Protein AF-A0A822YE56-F1 (afdb_monomer_lite)

InterPro domains:
  IPR023375 Acetoacetate decarboxylase domain superfamily [G3DSA:2.40.400.10] (1-82)
  IPR023375 Acetoacetate decarboxylase domain superfamily [SSF160104] (8-76)
  IPR039343 Protein NEOXANTHIN-DEFICIENT 1-like [PTHR35467] (1-87)

Foldseek 3Di:
DDDPPPDDDDDFDDDPKDWDWDKDWDKDWAFQVQLVVVDDPVWAFDDDPRTFIWGWMWTFTCDTSVHTDIDIDTGSHDTDDPPVDDD

Radius of gyration: 19.31 Å; chains: 1; bounding box: 45×32×55 Å

Sequence (87 aa):
MEVPDTKTSSSYVKPPWLFKGSALYQLHLVKAETARAFIPKDFRLVEAFGYTLGGFFLAHYDDSPAGIFDELVVIAGIVWNPPTSCA

Structure (mmCIF, N/CA/C/O backbone):
data_AF-A0A822YE56-F1
#
_entry.id   AF-A0A822YE56-F1
#
loop_
_atom_site.group_PDB
_atom_site.id
_atom_site.type_symbol
_atom_site.label_atom_id
_atom_site.label_alt_id
_atom_site.label_comp_id
_atom_site.label_asym_id
_atom_site.label_entity_id
_atom_site.label_seq_id
_atom_site.pdbx_PDB_ins_code
_atom_site.Cartn_x
_atom_site.Cartn_y
_atom_site.Cartn_z
_atom_site.occupancy
_atom_site.B_iso_or_equiv
_atom_site.auth_seq_id
_atom_site.auth_comp_id
_atom_site.auth_asym_id
_atom_site.auth_atom_id
_atom_site.pdbx_PDB_model_num
ATOM 1 N N . MET A 1 1 ? 28.947 -23.113 -35.471 1.00 38.12 1 MET A N 1
ATOM 2 C CA . MET A 1 1 ? 27.564 -22.637 -35.661 1.00 38.12 1 MET A CA 1
ATOM 3 C C . MET A 1 1 ? 26.857 -22.924 -34.355 1.00 38.12 1 MET A C 1
ATOM 5 O O . MET A 1 1 ? 26.564 -24.078 -34.076 1.00 38.12 1 MET A O 1
ATOM 9 N N . GLU A 1 2 ? 26.789 -21.922 -33.484 1.00 44.12 2 GLU A N 1
ATOM 10 C CA . GLU A 1 2 ? 26.162 -22.059 -32.169 1.00 44.12 2 GLU A CA 1
ATOM 11 C C . GLU A 1 2 ? 24.655 -22.224 -32.371 1.00 44.12 2 GLU A C 1
ATOM 13 O O . GLU A 1 2 ? 24.037 -21.488 -33.141 1.00 44.12 2 GLU A O 1
ATOM 18 N N . VAL A 1 3 ? 24.095 -23.261 -31.753 1.00 52.03 3 VAL A N 1
ATOM 19 C CA . VAL A 1 3 ? 22.663 -23.552 -31.806 1.00 52.03 3 VAL A CA 1
ATOM 20 C C . VAL A 1 3 ? 21.955 -22.438 -31.033 1.00 52.03 3 VAL A C 1
ATOM 22 O O . VAL A 1 3 ? 22.312 -22.211 -29.876 1.00 52.03 3 VAL A O 1
ATOM 25 N N . PRO A 1 4 ? 20.998 -21.713 -31.638 1.00 47.62 4 PRO A N 1
ATOM 26 C CA . PRO A 1 4 ? 20.279 -20.671 -30.930 1.00 47.62 4 PRO A CA 1
ATOM 27 C C . PRO A 1 4 ? 19.490 -21.326 -29.800 1.00 47.62 4 PRO A C 1
ATOM 29 O O . PRO A 1 4 ? 18.716 -22.257 -30.021 1.00 47.62 4 PRO A O 1
ATOM 32 N N . ASP A 1 5 ? 19.732 -20.847 -28.586 1.00 50.22 5 ASP A N 1
ATOM 33 C CA . ASP A 1 5 ? 19.082 -21.313 -27.373 1.00 50.22 5 ASP A CA 1
ATOM 34 C C . ASP A 1 5 ? 17.590 -20.952 -27.452 1.00 50.22 5 ASP A C 1
ATOM 36 O O . ASP A 1 5 ? 17.166 -19.825 -27.177 1.00 50.22 5 ASP A O 1
ATOM 40 N N . THR A 1 6 ? 16.780 -21.892 -27.938 1.00 48.31 6 THR A N 1
ATOM 41 C CA . THR A 1 6 ? 15.318 -21.814 -27.934 1.00 48.31 6 THR A CA 1
ATOM 42 C C . THR A 1 6 ? 14.835 -21.807 -26.486 1.00 48.31 6 THR A C 1
ATOM 44 O O . THR A 1 6 ? 14.516 -22.850 -25.912 1.00 48.31 6 THR A O 1
ATOM 47 N N . LYS A 1 7 ? 14.776 -20.614 -25.880 1.00 52.16 7 LYS A N 1
ATOM 48 C CA . LYS A 1 7 ? 14.160 -20.394 -24.567 1.00 52.16 7 LYS A CA 1
ATOM 49 C C . LYS A 1 7 ? 12.675 -20.721 -24.640 1.00 52.16 7 LYS A C 1
ATOM 51 O O . LYS A 1 7 ? 11.837 -19.886 -24.969 1.00 52.16 7 LYS A O 1
ATOM 56 N N . THR A 1 8 ? 12.364 -21.965 -24.313 1.00 49.66 8 THR A N 1
ATOM 57 C CA . THR A 1 8 ? 11.007 -22.423 -24.052 1.00 49.66 8 THR A CA 1
ATOM 58 C C . THR A 1 8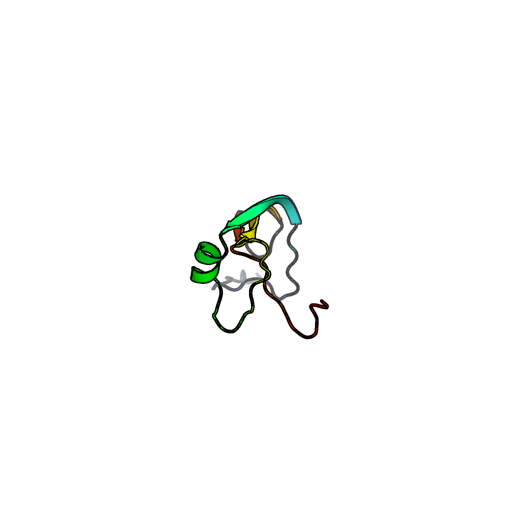 ? 10.686 -22.155 -22.576 1.00 49.66 8 THR A C 1
ATOM 60 O O . THR A 1 8 ? 11.512 -22.407 -21.703 1.00 49.66 8 THR A O 1
ATOM 63 N N . SER A 1 9 ? 9.461 -21.687 -22.319 1.00 51.00 9 SER A N 1
ATOM 64 C CA . SER A 1 9 ? 8.738 -21.625 -21.034 1.00 51.00 9 SER A CA 1
ATOM 65 C C . SER A 1 9 ? 9.129 -20.572 -19.974 1.00 51.00 9 SER A C 1
ATOM 67 O O . SER A 1 9 ? 10.058 -20.731 -19.196 1.00 51.00 9 SER A O 1
ATOM 69 N N . SER A 1 10 ? 8.298 -19.525 -19.894 1.00 60.84 10 SER A N 1
ATOM 70 C CA . SER A 1 10 ? 7.582 -19.088 -18.680 1.00 60.84 10 SER A CA 1
ATOM 71 C C . SER A 1 10 ? 8.320 -19.163 -17.330 1.00 60.84 10 SER A C 1
ATOM 73 O O . SER A 1 10 ? 7.930 -19.929 -16.447 1.00 60.84 10 SER A O 1
ATOM 75 N N . SER A 1 11 ? 9.300 -18.293 -17.093 1.00 70.62 11 SER A N 1
ATOM 76 C CA . SER A 1 11 ? 9.681 -17.946 -15.719 1.00 70.62 11 SER A CA 1
ATOM 77 C C . SER A 1 11 ? 10.208 -16.518 -15.652 1.00 70.62 11 SER A C 1
ATOM 79 O O . SER A 1 11 ? 11.109 -16.166 -16.415 1.00 70.62 11 SER A O 1
ATOM 81 N N . TYR A 1 12 ? 9.669 -15.712 -14.734 1.00 75.88 12 TYR A N 1
ATOM 82 C CA . TYR A 1 12 ? 10.230 -14.406 -14.382 1.00 75.88 12 TYR A CA 1
ATOM 83 C C . TYR A 1 12 ? 11.721 -14.534 -14.024 1.00 75.88 12 TYR A C 1
ATOM 85 O O . TYR A 1 12 ? 12.183 -15.603 -13.610 1.00 75.88 12 TYR A O 1
ATOM 93 N N . VAL A 1 13 ? 12.487 -13.447 -14.171 1.00 82.25 13 VAL A N 1
ATOM 94 C CA . VAL A 1 13 ? 13.893 -13.416 -13.727 1.00 82.25 13 VAL A CA 1
ATOM 95 C C . VAL A 1 13 ? 14.008 -13.773 -12.239 1.00 82.25 13 VAL A C 1
ATOM 97 O O . VAL A 1 13 ? 13.042 -13.663 -11.489 1.00 82.25 13 VAL A O 1
ATOM 100 N N . LYS A 1 14 ? 15.175 -14.227 -11.773 1.00 87.12 14 LYS A N 1
ATOM 101 C CA . LYS A 1 14 ? 15.369 -14.527 -10.343 1.00 87.12 14 LYS A CA 1
ATOM 102 C C . LYS A 1 14 ? 15.395 -13.228 -9.513 1.00 87.12 14 LYS A C 1
ATOM 104 O O . LYS A 1 14 ? 15.900 -12.225 -10.013 1.00 87.12 14 LYS A O 1
ATOM 109 N N . PRO A 1 15 ? 14.873 -13.229 -8.271 1.00 90.44 15 PRO A N 1
ATOM 110 C CA . PRO A 1 15 ? 14.935 -12.065 -7.388 1.00 90.44 15 PRO A CA 1
ATOM 111 C C . PRO A 1 15 ? 16.387 -11.722 -6.986 1.00 90.44 15 PRO A C 1
ATOM 113 O O . PRO A 1 15 ? 17.246 -12.609 -7.020 1.00 90.44 15 PRO A O 1
ATOM 116 N N . PRO A 1 16 ? 16.672 -10.473 -6.562 1.00 92.25 16 PRO A N 1
ATOM 117 C CA . PRO A 1 16 ? 15.723 -9.382 -6.324 1.00 92.25 16 PRO A CA 1
ATOM 118 C C . PRO A 1 16 ? 15.188 -8.763 -7.618 1.00 92.25 16 PRO A C 1
ATOM 120 O O . PRO A 1 16 ? 15.919 -8.540 -8.579 1.00 92.25 16 PRO A O 1
ATOM 123 N N . TRP A 1 17 ? 13.888 -8.484 -7.625 1.00 92.81 17 TRP A N 1
ATOM 124 C CA . TRP A 1 17 ? 13.216 -7.819 -8.733 1.00 92.81 17 TRP A CA 1
ATOM 125 C C . TRP A 1 17 ? 13.323 -6.312 -8.584 1.00 92.81 17 TRP A C 1
ATOM 127 O O . TRP A 1 17 ? 12.981 -5.764 -7.538 1.00 92.81 17 TRP A O 1
ATOM 137 N N . LEU A 1 18 ? 13.796 -5.654 -9.639 1.00 93.38 18 LEU A N 1
ATOM 138 C CA . LEU A 1 18 ? 13.874 -4.206 -9.703 1.00 93.38 18 LEU A CA 1
ATOM 139 C C . LEU A 1 18 ? 12.779 -3.694 -10.631 1.00 93.38 18 LEU A C 1
ATOM 141 O O . LEU A 1 18 ? 12.705 -4.109 -11.782 1.00 93.38 18 LEU A O 1
ATOM 145 N N . PHE A 1 19 ? 11.962 -2.786 -10.115 1.00 95.56 19 PHE A N 1
ATOM 146 C CA . PHE A 1 19 ? 10.944 -2.075 -10.872 1.00 95.56 19 PHE A CA 1
ATOM 147 C C . PHE A 1 19 ? 11.343 -0.600 -10.926 1.00 95.56 19 PHE A C 1
ATOM 149 O O . PHE A 1 19 ? 11.719 -0.033 -9.896 1.00 95.56 19 PHE A O 1
ATOM 156 N N . LYS A 1 20 ? 11.278 0.019 -12.105 1.00 97.31 20 LYS A N 1
ATOM 157 C CA . LYS A 1 20 ? 11.475 1.464 -12.287 1.00 97.31 20 LYS A CA 1
ATOM 158 C C . LYS A 1 20 ? 10.266 2.057 -12.986 1.00 97.31 20 LYS A C 1
ATOM 160 O O . LYS A 1 20 ? 9.557 1.350 -13.699 1.00 97.31 20 LYS A O 1
ATOM 165 N N . GLY A 1 21 ? 10.011 3.329 -12.706 1.00 97.06 21 GLY A N 1
ATOM 166 C CA . GLY A 1 21 ? 8.868 4.031 -13.254 1.00 97.06 21 GLY A CA 1
ATOM 167 C C . GLY A 1 21 ? 8.440 5.212 -12.398 1.00 97.06 21 GLY A C 1
ATOM 168 O O . GLY A 1 21 ? 9.218 5.762 -11.614 1.00 97.06 21 GLY A O 1
ATOM 169 N N . SER A 1 22 ? 7.170 5.578 -12.536 1.00 98.00 22 SER A N 1
ATOM 170 C CA . SER A 1 22 ? 6.522 6.636 -11.758 1.00 98.00 22 SER A CA 1
ATOM 171 C C . SER A 1 22 ? 5.271 6.100 -11.074 1.00 98.00 22 SER A C 1
ATOM 173 O O . SER A 1 22 ? 4.645 5.164 -11.568 1.00 98.00 22 SER A O 1
ATOM 175 N N . ALA A 1 23 ? 4.912 6.679 -9.927 1.00 97.38 23 ALA A N 1
ATOM 176 C CA . ALA A 1 23 ? 3.733 6.262 -9.184 1.00 97.38 23 ALA A CA 1
ATOM 177 C C . ALA A 1 23 ? 2.991 7.439 -8.550 1.00 97.38 23 ALA A C 1
ATOM 179 O O . ALA A 1 23 ? 3.595 8.431 -8.136 1.00 97.38 23 ALA A O 1
ATOM 180 N N . LEU A 1 24 ? 1.676 7.281 -8.433 1.00 97.88 24 LEU A N 1
ATOM 181 C CA . LEU A 1 24 ? 0.766 8.168 -7.728 1.00 97.88 24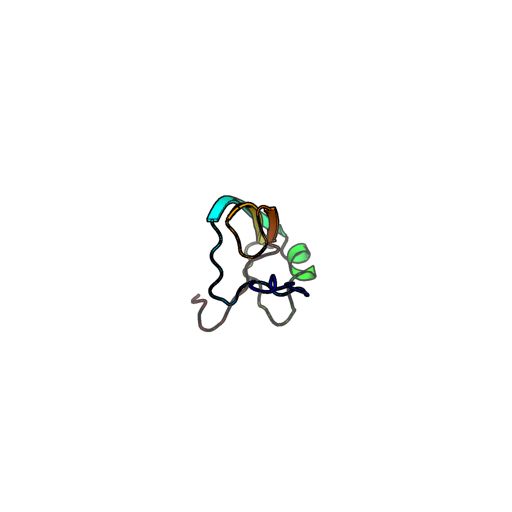 LEU A CA 1
ATOM 182 C C . LEU A 1 24 ? 0.061 7.384 -6.619 1.00 97.88 24 LEU A C 1
ATOM 184 O O . LEU A 1 24 ? -0.660 6.420 -6.878 1.00 97.88 24 LEU A O 1
ATOM 188 N N . TYR A 1 25 ? 0.234 7.849 -5.385 1.00 96.88 25 TYR A N 1
ATOM 189 C CA . TYR A 1 25 ? -0.567 7.410 -4.249 1.00 96.88 25 TYR A CA 1
ATOM 190 C C . TYR A 1 25 ? -1.713 8.388 -4.033 1.00 96.88 25 TYR A C 1
ATOM 192 O O . TYR A 1 25 ? -1.489 9.588 -3.862 1.00 96.88 25 TYR A O 1
ATOM 200 N N . GLN A 1 26 ? -2.935 7.870 -3.973 1.00 97.44 26 GLN A N 1
ATOM 201 C CA . GLN A 1 26 ? -4.094 8.639 -3.548 1.00 97.44 26 GLN A CA 1
ATOM 202 C C . GLN A 1 26 ? -4.749 7.940 -2.364 1.00 97.44 26 GLN A C 1
ATOM 204 O O . GLN A 1 26 ? -5.355 6.883 -2.510 1.00 97.44 26 GLN A O 1
ATOM 209 N N . LEU A 1 27 ? -4.613 8.545 -1.185 1.00 96.94 27 LEU A N 1
ATOM 210 C CA . LEU A 1 27 ? -5.138 8.002 0.062 1.00 96.94 27 LEU A CA 1
ATOM 211 C C . LEU A 1 27 ? -6.595 8.418 0.275 1.00 96.94 27 LEU A C 1
ATOM 213 O O . LEU A 1 27 ? -6.950 9.578 0.056 1.00 96.94 27 LEU A O 1
ATOM 217 N N . HIS A 1 28 ? -7.422 7.490 0.756 1.00 96.56 28 HIS A N 1
ATOM 218 C CA . HIS A 1 28 ? -8.843 7.709 1.034 1.00 96.56 28 HIS A CA 1
ATOM 219 C C . HIS A 1 28 ? -9.238 7.172 2.404 1.00 96.56 28 HIS A C 1
ATOM 221 O O . HIS A 1 28 ? -8.723 6.154 2.863 1.00 96.56 28 HIS A O 1
ATOM 227 N N . LEU A 1 29 ? -10.222 7.824 3.024 1.00 98.00 29 LEU A N 1
ATOM 228 C CA . LEU A 1 29 ? -10.953 7.221 4.131 1.00 98.00 29 LEU A CA 1
ATOM 229 C C . LEU A 1 29 ? -11.957 6.218 3.567 1.00 98.00 29 LEU A C 1
ATOM 231 O O . LEU A 1 29 ? -12.887 6.583 2.849 1.00 98.00 29 LEU A O 1
ATOM 235 N N . VAL A 1 30 ? -11.766 4.950 3.910 1.00 97.88 30 VAL A N 1
ATOM 236 C CA . VAL A 1 30 ? -12.642 3.844 3.522 1.00 97.88 30 VAL A CA 1
ATOM 237 C C . VAL A 1 30 ? -13.444 3.431 4.744 1.00 97.88 30 VAL A C 1
ATOM 239 O O . VAL A 1 30 ? -12.885 3.284 5.829 1.00 97.88 30 VAL A O 1
ATOM 242 N N . LYS A 1 31 ? -14.757 3.242 4.597 1.00 98.19 31 LYS A N 1
ATOM 243 C CA . LYS A 1 31 ? -15.589 2.756 5.703 1.00 98.19 31 LYS A CA 1
ATOM 244 C C . LYS A 1 31 ? -15.066 1.407 6.193 1.00 98.19 31 LYS A C 1
ATOM 246 O O . LYS A 1 31 ? -14.850 0.497 5.390 1.00 98.19 31 LYS A O 1
ATOM 251 N N . ALA A 1 32 ? -14.901 1.266 7.502 1.00 97.81 32 ALA A N 1
ATOM 252 C CA . ALA A 1 32 ? -14.348 0.067 8.121 1.00 97.81 32 ALA A CA 1
ATOM 253 C C . ALA A 1 32 ? -15.163 -1.187 7.771 1.00 97.81 32 ALA A C 1
ATOM 255 O O . ALA A 1 32 ? -14.586 -2.215 7.422 1.00 97.81 32 ALA A O 1
ATOM 256 N N . GLU A 1 33 ? -16.496 -1.075 7.767 1.00 97.19 33 GLU A N 1
ATOM 257 C CA . GLU A 1 33 ? -17.415 -2.147 7.356 1.00 97.19 33 GLU A CA 1
ATOM 258 C C . GLU A 1 33 ? -17.140 -2.642 5.927 1.00 97.19 33 GLU A C 1
ATOM 260 O O . GLU A 1 33 ? -17.125 -3.846 5.676 1.00 97.19 33 GLU A O 1
ATOM 265 N N . THR A 1 34 ? -16.844 -1.726 5.001 1.00 97.56 34 THR A N 1
ATOM 266 C CA . THR A 1 34 ? -16.5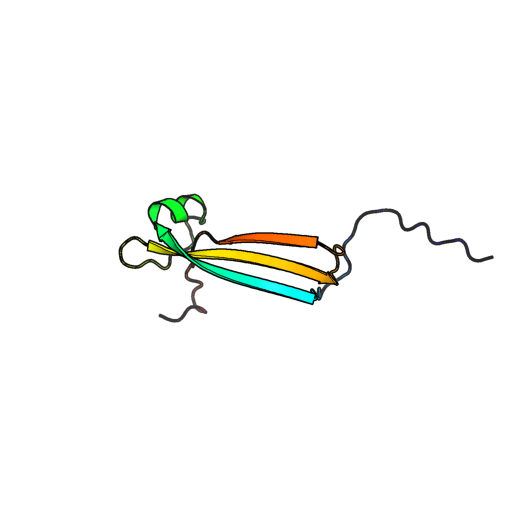40 -2.047 3.604 1.00 97.56 34 THR A CA 1
ATOM 267 C C . THR A 1 34 ? -15.156 -2.673 3.487 1.00 97.56 34 THR A C 1
ATOM 269 O O . THR A 1 34 ? -15.005 -3.722 2.866 1.00 97.56 34 THR A O 1
ATOM 272 N N . ALA A 1 35 ? -14.149 -2.077 4.133 1.00 97.69 35 ALA A N 1
ATOM 273 C CA . ALA A 1 35 ? -12.783 -2.598 4.142 1.00 97.69 35 ALA A CA 1
ATOM 274 C C . ALA A 1 35 ? -12.708 -4.019 4.729 1.00 97.69 35 ALA A C 1
ATOM 276 O O . ALA A 1 35 ? -11.914 -4.847 4.283 1.00 97.69 35 ALA A O 1
ATOM 277 N N . ARG A 1 36 ? -13.557 -4.330 5.717 1.00 96.50 36 ARG A N 1
ATOM 278 C CA . ARG A 1 36 ? -13.572 -5.623 6.412 1.00 96.50 36 ARG A CA 1
ATOM 279 C C . ARG A 1 36 ? -13.949 -6.806 5.533 1.00 96.50 36 ARG A C 1
ATOM 281 O O . ARG A 1 36 ? -13.504 -7.910 5.824 1.00 96.50 36 ARG A O 1
ATOM 288 N N . ALA A 1 37 ? -14.696 -6.586 4.454 1.00 96.75 37 ALA A N 1
ATOM 289 C CA . ALA A 1 37 ? -15.021 -7.642 3.501 1.00 96.75 37 ALA A CA 1
ATOM 290 C C . ALA A 1 37 ? -13.787 -8.169 2.740 1.00 96.75 37 ALA A C 1
ATOM 292 O O . ALA A 1 37 ? -13.801 -9.308 2.281 1.00 96.75 37 ALA A O 1
ATOM 293 N N . PHE A 1 38 ? -12.721 -7.366 2.631 1.00 96.56 38 PHE A N 1
ATOM 294 C CA . PHE A 1 38 ? -11.523 -7.681 1.841 1.00 96.56 38 PHE A CA 1
ATOM 295 C C . PHE A 1 38 ? -10.296 -8.040 2.689 1.00 96.56 38 PHE A C 1
ATOM 297 O O . PHE A 1 38 ? -9.268 -8.435 2.145 1.00 96.56 38 PHE A O 1
ATOM 304 N N . ILE A 1 39 ? -10.380 -7.896 4.014 1.00 95.81 39 ILE A N 1
ATOM 305 C CA . ILE A 1 39 ? -9.254 -8.118 4.926 1.00 95.81 39 ILE A CA 1
ATOM 306 C C . ILE A 1 39 ? -9.452 -9.446 5.672 1.00 95.81 39 ILE A C 1
ATOM 308 O O . ILE A 1 39 ? -10.504 -9.628 6.293 1.00 95.81 39 ILE A O 1
ATOM 312 N N . PRO A 1 40 ? -8.461 -10.366 5.664 1.00 95.12 40 PRO A N 1
ATOM 313 C CA . PRO A 1 40 ? -8.553 -11.614 6.416 1.00 95.12 40 PRO A CA 1
ATOM 314 C C . PRO A 1 40 ? -8.830 -11.368 7.903 1.00 95.12 40 PRO A C 1
ATOM 316 O O . PRO A 1 40 ? -8.311 -10.425 8.500 1.00 95.12 40 PRO A O 1
ATOM 319 N N . LYS A 1 41 ? -9.649 -12.235 8.508 1.00 92.94 41 LYS A N 1
ATOM 320 C CA . LYS A 1 41 ? -10.182 -12.038 9.868 1.00 92.94 41 LYS A CA 1
ATOM 321 C C . LYS A 1 41 ? -9.105 -11.992 10.953 1.00 92.94 41 LYS A C 1
ATOM 323 O O . LYS A 1 41 ? -9.313 -11.330 11.964 1.00 92.94 41 LYS A O 1
ATOM 328 N N . ASP A 1 42 ? -7.970 -12.640 10.716 1.00 93.25 42 ASP A N 1
ATOM 329 C CA . ASP A 1 42 ? -6.848 -12.685 11.657 1.00 93.25 42 ASP A CA 1
ATOM 330 C C . ASP A 1 42 ? -6.082 -11.352 11.728 1.00 93.25 42 ASP A C 1
ATOM 332 O O . ASP A 1 42 ? -5.334 -11.110 12.674 1.00 93.25 42 ASP A O 1
ATOM 336 N N . PHE A 1 43 ? -6.294 -10.446 10.763 1.00 94.44 43 PHE A N 1
ATOM 337 C CA . PHE A 1 43 ? -5.684 -9.122 10.764 1.00 94.44 43 PHE A CA 1
ATOM 338 C C . PHE A 1 43 ? -6.593 -8.076 11.406 1.00 94.44 43 PHE A C 1
ATOM 340 O O . PHE A 1 43 ? -7.672 -7.732 10.903 1.00 94.44 43 PHE A O 1
ATOM 347 N N . ARG A 1 44 ? -6.103 -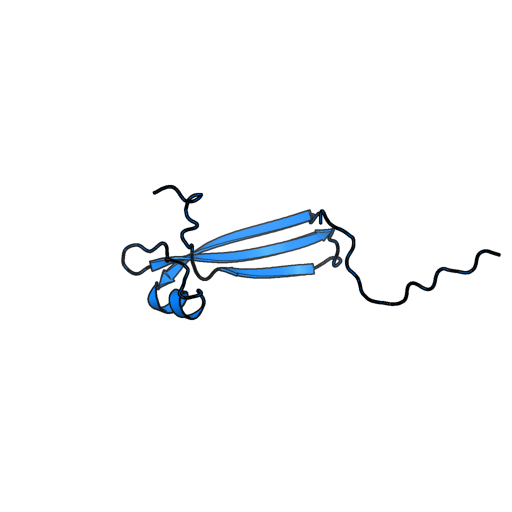7.478 12.493 1.00 94.88 44 ARG A N 1
ATOM 348 C CA . ARG A 1 44 ? -6.760 -6.346 13.149 1.00 94.88 44 ARG A CA 1
ATOM 349 C C . ARG A 1 44 ? -6.692 -5.104 12.253 1.00 94.88 44 ARG A C 1
ATOM 351 O O . ARG A 1 44 ? -5.600 -4.673 11.888 1.00 94.88 44 ARG A O 1
ATOM 358 N N . LEU A 1 45 ? -7.845 -4.505 11.940 1.00 96.25 45 LEU A N 1
ATOM 359 C CA . LEU A 1 45 ? -7.914 -3.236 11.203 1.00 96.25 45 LEU A CA 1
ATOM 360 C C . LEU A 1 45 ? -7.373 -2.082 12.045 1.00 96.25 45 LEU A C 1
ATOM 362 O O . LEU A 1 45 ? -7.667 -1.990 13.239 1.00 96.25 45 LEU A O 1
ATOM 366 N N . VAL A 1 46 ? -6.639 -1.175 11.409 1.00 96.00 46 VAL A N 1
ATOM 367 C CA . VAL A 1 46 ? -6.423 0.172 11.936 1.00 96.00 46 VAL A CA 1
ATOM 368 C C . VAL A 1 46 ? -7.630 1.009 11.532 1.00 96.00 46 VAL A C 1
ATOM 370 O O . VAL A 1 46 ? -7.798 1.325 10.355 1.00 96.00 46 VAL A O 1
ATOM 373 N N . GLU A 1 47 ? -8.485 1.348 12.488 1.00 95.69 47 GLU A N 1
ATOM 374 C CA . GLU A 1 47 ? -9.687 2.145 12.247 1.00 95.69 47 GLU A CA 1
ATOM 375 C C . GLU A 1 47 ? -9.844 3.270 13.274 1.00 95.69 47 GLU A C 1
ATOM 377 O O . GLU A 1 47 ? -9.461 3.133 14.435 1.00 95.69 47 GLU A O 1
ATOM 382 N N . ALA A 1 48 ? -10.428 4.382 12.834 1.00 96.25 48 ALA A N 1
ATOM 383 C CA . ALA A 1 48 ? -10.837 5.506 13.661 1.00 96.25 48 ALA A CA 1
ATOM 384 C C . ALA A 1 48 ? -12.173 6.047 13.138 1.00 96.25 48 ALA A C 1
ATOM 386 O O . ALA A 1 48 ? -12.358 6.209 11.932 1.00 96.25 48 ALA A O 1
ATOM 387 N N . PHE A 1 49 ? -13.119 6.312 14.042 1.00 97.00 49 PHE A N 1
ATOM 388 C CA . PHE A 1 49 ? -14.449 6.849 13.709 1.00 97.00 49 PHE A CA 1
ATOM 389 C C . PHE A 1 49 ? -15.224 6.040 12.646 1.00 97.00 49 PHE A C 1
ATOM 391 O O . PHE A 1 49 ? -16.000 6.603 11.879 1.00 97.00 49 PHE A O 1
ATOM 398 N N . GLY A 1 50 ? -15.015 4.720 12.586 1.00 97.38 50 GLY A N 1
ATOM 399 C CA . GLY A 1 50 ? -15.659 3.843 11.600 1.00 97.38 50 GLY A CA 1
ATOM 400 C C . GLY A 1 50 ? -15.024 3.871 10.205 1.00 97.38 50 GLY A C 1
ATOM 401 O O . GLY A 1 50 ? -15.611 3.338 9.264 1.00 97.38 50 GLY A O 1
ATOM 402 N N . TYR A 1 51 ? -13.835 4.458 10.059 1.00 98.19 51 TYR A N 1
ATOM 403 C CA . TYR A 1 51 ? -13.063 4.481 8.818 1.00 98.19 51 TYR A CA 1
ATOM 404 C C . TYR A 1 51 ? -11.658 3.924 9.029 1.00 98.19 51 TYR A C 1
ATOM 406 O O . TYR A 1 51 ? -11.093 4.007 10.114 1.00 98.19 51 TYR A O 1
ATOM 414 N N . THR A 1 52 ? -11.073 3.397 7.963 1.00 97.94 52 THR A N 1
ATOM 415 C CA . THR A 1 52 ? -9.652 3.065 7.853 1.00 97.94 52 THR A CA 1
ATOM 416 C C . THR A 1 52 ? -9.025 3.875 6.721 1.00 97.94 52 THR A C 1
ATOM 418 O O . THR A 1 52 ? -9.731 4.443 5.884 1.00 97.94 52 THR A O 1
ATOM 421 N N . LEU A 1 53 ? -7.696 3.938 6.691 1.00 97.62 53 LEU A N 1
ATOM 422 C CA . LEU A 1 53 ? -6.958 4.533 5.585 1.00 97.62 53 LEU A C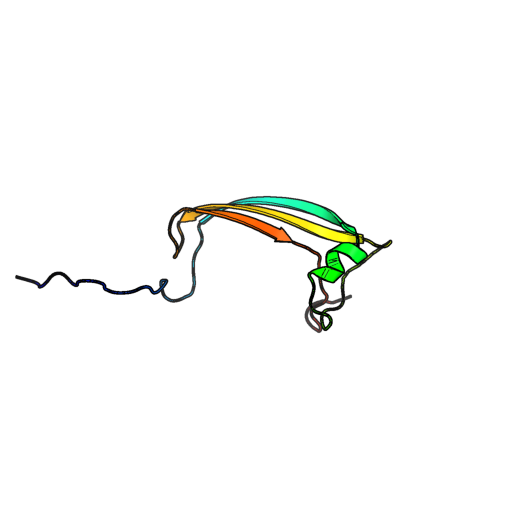A 1
ATOM 423 C C . LEU A 1 53 ? -6.739 3.473 4.500 1.00 97.62 53 LEU A C 1
ATOM 425 O O . LEU A 1 53 ? -6.094 2.459 4.747 1.00 97.62 53 LEU A O 1
ATOM 429 N N . GLY A 1 54 ? -7.283 3.709 3.313 1.00 97.25 54 GLY A N 1
ATOM 430 C CA . GLY A 1 54 ? -7.064 2.908 2.110 1.00 97.25 54 GLY A CA 1
ATOM 431 C C . GLY A 1 54 ? -6.708 3.813 0.933 1.00 97.25 54 GLY A C 1
ATOM 432 O O . GLY A 1 54 ? -6.168 4.904 1.130 1.00 97.25 54 GLY A O 1
ATOM 433 N N . GLY A 1 55 ? -7.042 3.393 -0.286 1.00 96.94 55 GLY A N 1
ATOM 434 C CA . GLY A 1 55 ? -6.928 4.238 -1.476 1.00 96.94 55 GLY A CA 1
ATOM 435 C C . GLY A 1 55 ? -6.454 3.495 -2.717 1.00 96.94 55 GLY A C 1
ATOM 436 O O . GLY A 1 55 ? -6.675 2.292 -2.859 1.00 96.94 55 GLY A O 1
ATOM 437 N N . PHE A 1 56 ? -5.790 4.227 -3.607 1.00 97.19 56 PHE A N 1
ATOM 438 C CA . PHE A 1 56 ? -5.240 3.705 -4.853 1.00 97.19 56 PHE A CA 1
ATOM 439 C C . PHE A 1 56 ? -3.734 3.944 -4.937 1.00 97.19 56 PHE A C 1
ATOM 441 O O . PHE A 1 56 ? -3.230 4.996 -4.534 1.00 97.19 56 PHE A O 1
ATOM 448 N N . PHE A 1 57 ? -3.041 2.974 -5.517 1.00 97.31 57 PHE A N 1
ATOM 449 C CA . PHE A 1 57 ? -1.686 3.115 -6.026 1.00 97.31 57 PHE A CA 1
ATOM 450 C C . PHE A 1 57 ? -1.733 2.884 -7.533 1.00 97.31 57 PHE A C 1
ATOM 452 O O . PHE A 1 57 ? -2.148 1.821 -7.992 1.00 97.31 57 PHE A O 1
ATOM 459 N N . LEU A 1 58 ? -1.376 3.919 -8.284 1.00 97.88 58 LEU A N 1
ATOM 460 C CA . LEU A 1 58 ? -1.269 3.892 -9.735 1.00 97.88 58 LEU A CA 1
ATOM 461 C C . LEU A 1 58 ? 0.206 3.971 -10.092 1.00 97.88 58 LEU A C 1
ATOM 463 O O . LEU A 1 58 ? 0.866 4.921 -9.673 1.00 97.88 58 LEU A O 1
ATOM 467 N N . ALA A 1 59 ? 0.713 3.021 -10.864 1.00 97.88 59 ALA A N 1
ATOM 468 C CA . ALA A 1 59 ? 2.095 3.029 -11.316 1.00 97.88 59 ALA A CA 1
ATOM 469 C C . ALA A 1 59 ? 2.190 2.813 -12.821 1.00 97.88 59 ALA A C 1
ATOM 471 O O . ALA A 1 59 ? 1.442 2.030 -13.395 1.00 97.88 59 ALA A O 1
ATOM 472 N N . HIS A 1 60 ? 3.142 3.504 -13.433 1.00 98.19 60 HIS A N 1
ATOM 473 C CA . HIS A 1 60 ? 3.618 3.221 -14.778 1.00 98.19 60 HIS A CA 1
ATOM 474 C C . HIS A 1 60 ? 5.051 2.718 -14.656 1.00 98.19 60 HIS A C 1
ATOM 476 O O . HIS A 1 60 ? 5.921 3.488 -14.234 1.00 98.19 60 HIS A O 1
ATOM 482 N N . TYR A 1 61 ? 5.291 1.453 -15.001 1.00 97.94 61 TYR A N 1
ATOM 483 C CA . TYR A 1 61 ? 6.617 0.843 -14.980 1.00 97.94 61 TYR A CA 1
ATOM 484 C C . TYR A 1 61 ? 7.235 0.838 -16.374 1.00 97.94 61 TYR A C 1
ATOM 486 O O . TYR A 1 61 ? 6.718 0.181 -17.276 1.00 97.94 61 TYR A O 1
ATOM 494 N N . ASP A 1 62 ? 8.371 1.516 -16.531 1.00 97.06 62 ASP A N 1
ATOM 495 C CA . ASP A 1 62 ? 9.158 1.553 -17.768 1.00 97.06 62 ASP A CA 1
ATOM 496 C C . ASP A 1 62 ? 10.258 0.472 -17.815 1.00 97.06 62 ASP A C 1
ATOM 498 O O . ASP A 1 62 ? 10.807 0.191 -18.881 1.00 97.06 62 ASP A O 1
ATOM 502 N N . ASP A 1 63 ? 10.548 -0.179 -16.682 1.00 94.69 63 ASP A N 1
ATOM 503 C CA . ASP A 1 63 ? 11.472 -1.315 -16.572 1.00 94.69 63 ASP A CA 1
ATOM 504 C C . ASP A 1 63 ? 11.030 -2.267 -15.446 1.00 94.69 63 ASP A C 1
ATOM 506 O O . ASP A 1 63 ? 10.876 -1.853 -14.291 1.00 94.69 63 ASP A O 1
ATOM 510 N N . SER A 1 64 ? 10.821 -3.550 -15.770 1.00 93.56 64 SER A N 1
ATOM 511 C CA . SER A 1 64 ? 10.501 -4.591 -14.788 1.00 93.56 64 SER A CA 1
ATOM 512 C C . SER A 1 64 ? 10.781 -6.022 -15.293 1.00 93.56 64 SER A C 1
ATOM 514 O O . SER A 1 64 ? 10.809 -6.266 -16.503 1.00 93.56 64 SER A O 1
ATOM 516 N N . PRO A 1 65 ? 10.870 -7.020 -14.388 1.00 90.88 65 PRO A N 1
ATOM 517 C CA . PRO A 1 65 ? 10.883 -8.453 -14.715 1.00 90.88 65 PRO A CA 1
ATOM 518 C C . PRO A 1 65 ? 9.741 -8.959 -15.601 1.00 90.88 65 PRO A C 1
ATOM 520 O O . PRO A 1 65 ? 9.873 -10.025 -16.201 1.00 90.88 65 PRO A O 1
ATOM 523 N N . ALA A 1 66 ? 8.614 -8.246 -15.622 1.00 89.44 66 ALA A N 1
ATOM 524 C CA . ALA A 1 66 ? 7.409 -8.591 -16.368 1.00 89.44 66 ALA A CA 1
ATOM 525 C C . ALA A 1 66 ? 7.248 -7.764 -17.659 1.00 89.44 66 ALA A C 1
ATOM 527 O O . ALA A 1 66 ? 6.251 -7.923 -18.358 1.00 89.44 66 ALA A O 1
ATOM 528 N N . GLY A 1 67 ? 8.222 -6.907 -17.991 1.00 91.12 67 GLY A N 1
ATOM 529 C CA . GLY A 1 67 ? 8.129 -5.937 -19.084 1.00 91.12 67 GLY A CA 1
ATOM 530 C C . GLY A 1 67 ? 7.559 -4.586 -18.640 1.00 91.12 67 GLY A C 1
ATOM 531 O O . GLY A 1 67 ? 7.491 -4.292 -17.449 1.00 91.12 67 GLY A O 1
ATOM 532 N N . ILE A 1 68 ? 7.181 -3.753 -19.608 1.00 95.94 68 ILE A N 1
ATOM 533 C CA . ILE A 1 68 ? 6.563 -2.437 -19.381 1.00 95.94 68 ILE A CA 1
ATOM 534 C C . ILE A 1 68 ? 5.067 -2.638 -19.154 1.00 95.94 68 ILE A C 1
ATOM 536 O O . ILE A 1 68 ? 4.418 -3.307 -19.961 1.00 95.94 68 ILE A O 1
ATOM 540 N N . PHE A 1 69 ? 4.519 -2.069 -18.082 1.00 96.88 69 PHE A N 1
ATOM 541 C CA . PHE A 1 69 ? 3.089 -2.156 -17.792 1.00 96.88 69 PHE A CA 1
ATOM 542 C C . PHE A 1 69 ? 2.613 -1.048 -16.848 1.00 96.88 69 PHE A C 1
ATOM 544 O O . PHE A 1 69 ? 3.400 -0.457 -16.107 1.00 96.88 69 PHE A O 1
ATOM 551 N N . ASP A 1 70 ? 1.302 -0.815 -16.867 1.00 97.81 70 ASP A N 1
ATOM 552 C CA . ASP A 1 70 ? 0.607 0.024 -15.895 1.00 97.81 70 ASP A CA 1
ATOM 553 C C . ASP A 1 70 ? -0.021 -0.853 -14.802 1.00 97.81 70 ASP A C 1
ATOM 555 O O . ASP A 1 70 ? -0.629 -1.887 -15.092 1.00 97.81 70 ASP A O 1
ATOM 559 N N . GLU A 1 71 ? 0.101 -0.435 -13.545 1.00 97.69 71 GLU A N 1
ATOM 560 C CA . GLU A 1 71 ? -0.465 -1.116 -12.382 1.00 97.69 71 GLU A CA 1
ATOM 561 C C . GLU A 1 71 ? -1.487 -0.224 -11.671 1.00 97.69 71 GLU A C 1
ATOM 563 O O . GLU A 1 71 ? -1.228 0.946 -11.385 1.00 97.69 71 GLU A O 1
ATOM 568 N N . LEU A 1 72 ? -2.643 -0.803 -11.336 1.00 97.81 72 LEU A N 1
ATOM 569 C CA . LEU A 1 72 ? -3.602 -0.234 -10.393 1.00 97.81 72 LEU A CA 1
ATOM 570 C C . LEU A 1 72 ? -3.762 -1.196 -9.216 1.00 97.81 72 LEU A C 1
ATOM 572 O O . LEU A 1 72 ? -4.288 -2.297 -9.372 1.00 97.81 72 LEU A O 1
ATOM 576 N N . VAL A 1 73 ? -3.389 -0.738 -8.025 1.00 97.56 73 VAL A N 1
ATOM 577 C CA . VAL A 1 73 ? -3.643 -1.440 -6.767 1.00 97.56 73 VAL A CA 1
ATOM 578 C C . VAL A 1 73 ? -4.704 -0.685 -5.980 1.00 97.56 73 VAL A C 1
ATOM 580 O O . VAL A 1 73 ? -4.563 0.504 -5.688 1.00 97.56 73 VAL A O 1
ATOM 583 N N . VAL A 1 74 ? -5.767 -1.395 -5.606 1.00 97.19 74 VAL A N 1
ATOM 584 C CA . VAL A 1 74 ? -6.793 -0.898 -4.684 1.00 97.19 74 VAL A CA 1
ATOM 585 C C . VAL A 1 74 ? -6.459 -1.384 -3.279 1.00 97.19 74 VAL A C 1
ATOM 587 O O . VAL A 1 74 ? -6.435 -2.585 -3.013 1.00 97.19 74 VAL A O 1
ATOM 590 N N . ILE A 1 75 ? -6.208 -0.448 -2.369 1.00 97.25 75 ILE A N 1
ATOM 591 C CA . ILE A 1 75 ? -5.819 -0.721 -0.987 1.00 97.25 75 ILE A CA 1
ATOM 592 C C . ILE A 1 75 ? -7.060 -0.580 -0.104 1.00 97.25 75 ILE A C 1
ATOM 594 O O . ILE A 1 75 ? -7.570 0.523 0.094 1.00 97.25 75 ILE A O 1
ATOM 598 N N . ALA A 1 76 ? -7.551 -1.698 0.436 1.00 96.94 76 ALA A N 1
ATOM 599 C CA . ALA A 1 76 ? -8.783 -1.721 1.229 1.00 96.94 76 ALA A CA 1
ATOM 600 C C . ALA A 1 76 ? -8.649 -1.035 2.602 1.00 96.94 76 ALA A C 1
ATOM 602 O O . ALA A 1 76 ? -9.605 -0.426 3.077 1.00 96.94 76 ALA A O 1
ATOM 603 N N . GLY A 1 77 ? -7.489 -1.144 3.255 1.00 96.12 77 GLY A N 1
ATOM 604 C CA . GLY A 1 77 ? -7.262 -0.599 4.593 1.00 96.12 77 GLY A CA 1
ATOM 605 C C . GLY A 1 77 ? -5.891 -0.965 5.161 1.00 96.12 77 GLY A C 1
ATOM 606 O O . GLY A 1 77 ? -5.237 -1.881 4.661 1.00 96.12 77 GLY A O 1
ATOM 607 N N . ILE A 1 78 ? -5.477 -0.288 6.234 1.00 95.19 78 ILE A N 1
ATOM 608 C CA . ILE A 1 78 ? -4.251 -0.616 6.980 1.00 95.19 78 ILE A CA 1
ATOM 609 C C . ILE A 1 78 ? -4.567 -1.632 8.080 1.00 95.19 78 ILE A C 1
ATOM 611 O O . ILE A 1 78 ? -5.581 -1.531 8.775 1.00 95.19 78 ILE A O 1
ATOM 615 N N . VAL A 1 79 ? -3.675 -2.602 8.268 1.00 95.31 79 VAL A N 1
ATOM 616 C CA . VAL A 1 79 ? -3.767 -3.612 9.328 1.00 95.31 79 VAL A CA 1
ATOM 617 C C . VAL A 1 79 ? -2.578 -3.536 10.279 1.00 95.31 79 VAL A C 1
ATOM 619 O O . VAL A 1 79 ? -1.487 -3.120 9.895 1.00 95.31 79 VAL A O 1
ATOM 622 N N . TRP A 1 80 ? -2.788 -3.957 11.524 1.00 93.06 80 TRP A N 1
ATOM 623 C CA . TRP A 1 80 ? -1.713 -4.111 12.501 1.00 93.06 80 TRP A CA 1
ATOM 624 C C . TRP A 1 80 ? -0.870 -5.354 12.188 1.00 93.06 80 TRP A C 1
ATOM 626 O O . TRP A 1 80 ? -1.422 -6.441 12.015 1.00 93.06 80 TRP A O 1
ATOM 636 N N . ASN A 1 81 ? 0.457 -5.210 12.203 1.00 87.00 81 ASN A N 1
ATOM 637 C CA . ASN A 1 81 ? 1.420 -6.309 12.112 1.00 87.00 81 ASN A CA 1
ATOM 638 C C . ASN A 1 81 ? 2.270 -6.400 13.397 1.00 87.00 81 ASN A C 1
ATOM 640 O O . ASN A 1 81 ? 3.395 -5.888 13.437 1.00 87.00 81 ASN A O 1
ATOM 644 N N . PRO A 1 82 ? 1.758 -6.993 14.488 1.00 80.44 82 PRO A N 1
ATOM 645 C CA . PRO A 1 82 ? 2.535 -7.159 15.715 1.00 80.44 82 PRO A CA 1
ATOM 646 C C . PRO A 1 82 ? 3.732 -8.111 15.496 1.00 80.44 82 PRO A C 1
ATOM 648 O O . PRO A 1 82 ? 3.594 -9.098 14.777 1.00 80.44 82 PRO A O 1
ATOM 651 N N . PRO A 1 83 ? 4.904 -7.867 16.117 1.00 80.00 83 PRO A N 1
ATOM 652 C CA . PRO A 1 83 ? 5.245 -6.740 16.992 1.00 80.00 83 PRO A CA 1
ATOM 653 C C . PRO A 1 83 ? 5.747 -5.491 16.239 1.00 80.00 83 PRO A C 1
ATOM 655 O O . PRO A 1 83 ? 6.050 -4.490 16.873 1.00 80.00 83 PRO A O 1
ATOM 658 N N . THR A 1 84 ? 5.874 -5.536 14.907 1.00 78.00 84 THR A N 1
ATOM 659 C CA . THR A 1 84 ? 6.487 -4.449 14.110 1.00 78.00 84 THR A CA 1
ATOM 660 C C . THR A 1 84 ? 5.661 -3.167 14.050 1.00 78.00 84 THR A C 1
ATOM 662 O O . THR A 1 84 ? 6.213 -2.085 13.871 1.00 78.00 84 THR A O 1
ATOM 665 N N . SER A 1 85 ? 4.343 -3.269 14.203 1.00 76.81 85 SER A N 1
ATOM 666 C CA . SER A 1 85 ? 3.467 -2.114 14.348 1.00 76.81 85 SER A CA 1
ATOM 667 C C . SER A 1 85 ? 3.420 -1.706 15.820 1.00 76.81 85 SER A C 1
ATOM 669 O O . SER A 1 85 ? 2.681 -2.301 16.602 1.00 76.81 85 SER A O 1
ATOM 671 N N . CYS A 1 86 ? 4.220 -0.712 16.202 1.00 62.22 86 CYS A N 1
ATOM 672 C CA . CYS A 1 86 ? 4.102 -0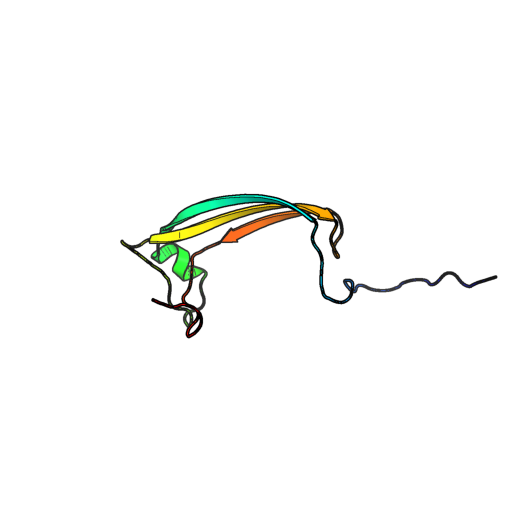.070 17.509 1.00 62.22 86 CYS A CA 1
ATOM 673 C C . CYS A 1 86 ? 2.833 0.794 17.534 1.00 62.22 86 CYS A C 1
ATOM 675 O O . CYS A 1 86 ? 2.584 1.549 16.592 1.00 62.22 86 CYS A O 1
ATOM 677 N N . ALA A 1 87 ? 2.039 0.647 18.592 1.00 52.00 87 ALA A N 1
ATOM 678 C CA . ALA A 1 87 ? 1.013 1.612 18.973 1.00 52.00 87 ALA A CA 1
ATOM 679 C C . ALA A 1 87 ? 1.646 2.736 19.801 1.00 52.00 87 ALA A C 1
ATOM 681 O O . ALA A 1 87 ? 2.590 2.422 20.565 1.00 52.00 87 ALA A O 1
#

pLDDT: mean 88.18, std 16.13, range [38.12, 98.19]

Organism: Nelumbo nucifera (NCBI:txid4432)

Secondary structure (DSSP, 8-state):
-PPP----S--PPPSSP--EEEEEEEEEEEEHHHHHTTS-TTSPB--BTTEEEEEEEEEEEEE-TT-SEEEEEEE---B--TTTS--